Protein 2BZ8 (pdb70)

Radius of gyration: 15.39 Å; Cα contacts (8 Å, |Δi|>4): 294; chains: 3; bounding box: 29×29×47 Å

Solvent-accessible surface area: 7738 Å² total

Nearest PDB structures (foldse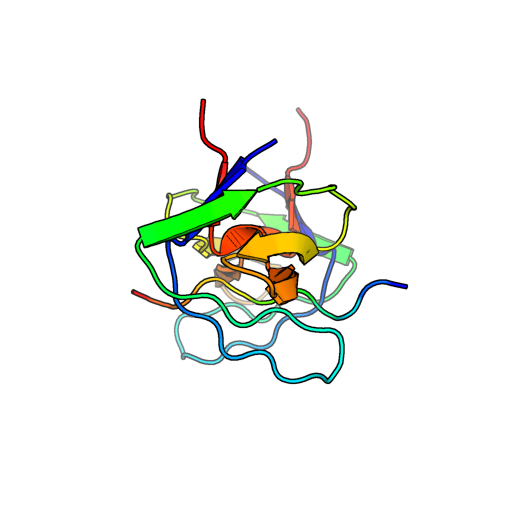ek):
  2bz8-assembly1_A  TM=1.018E+00  e=1.510E-09  Homo sapiens
  2p4r-assembly1_A  TM=9.578E-01  e=1.459E-05  Rattus norvegicus
  2d1x-assembly2_C  TM=9.548E-01  e=1.837E-05  Homo sapiens
  1w6x-assembly2_B  TM=8.947E-01  e=2.613E-04  Homo sapiens
  2vvk-assembly1_A  TM=8.804E-01  e=2.197E-04  Homo sapiens

B-factor: mean 34.57, std 9.65, range [11.56, 68.16]

InterPro domains:
  IPR001452 SH3 domain [PF14604] (8-53)
  IPR001452 SH3 domain [PF14604] (106-153)
  IPR001452 SH3 domain [PF14604] (274-324)
  IPR001452 SH3 domain [PR00452] (2-12)
  IPR001452 SH3 domain [PR00452] (284-299)
  IPR001452 SH3 domain [PR00452] (303-312)
  IPR001452 SH3 domain [PR00452] (314-326)
  IPR001452 SH3 domain [PS50002] (1-58)
  IPR001452 SH3 domain [PS50002] (98-157)
  IPR001452 SH3 domain [PS50002] (267-328)
  IPR001452 SH3 domain [SM00326] (2-57)
  IPR001452 SH3 domain [SM00326] (101-156)
  IPR001452 SH3 domain [SM00326] (270-327)
  IPR035770 SH3 domain-containing kinase-binding protein 1, first SH3 domain [cd12052] (3-55)
  IPR035771 SH3 domain-containing kinase-binding protein 1, second SH3 domain [cd12055] (102-154)
  IPR035772 SH3 domain-containing kinase-binding protein 1, third SH3 domain [cd12057] (271-326)
  IPR036028 SH3-like domain superfamily [SSF50044] (4-62)
  IPR036028 SH3-like domain superfamily [SSF50044] (101-160)
  IPR036028 SH3-like domain superfamily [SSF50044] (269-350)
  IPR050384 Endophilin/SH3RF [PTHR14167] (91-326)

Organism: Homo sapiens (NCBI:txid9606)

Structure (mmCIF, N/CA/C/O backbone):
data_2BZ8
#
_entry.id   2BZ8
#
_cell.length_a   51.158
_cell.length_b   51.158
_cell.length_c   97.472
_cell.angle_alpha   90.00
_cell.angle_beta   90.00
_cell.angle_gamma   120.00
#
_symmetry.space_group_name_H-M   'P 65'
#
loop_
_entity.id
_entity.type
_entity.pdbx_description
1 polymer 'SH3-DOMAIN KINASE BINDING PROTEIN 1'
2 polymer 'SIGNAL TRANSDUCTION PROTEIN CBL-B SH3-BINDING PROTEIN CBL-B, RING FINGER PROTEIN 56, CBL-B'
3 non-polymer 'SODIUM ION'
4 water water
#
loop_
_atom_site.group_PDB
_atom_site.id
_atom_site.type_symbol
_atom_site.label_atom_id
_atom_site.label_alt_id
_atom_site.label_comp_id
_atom_site.label_asym_id
_atom_site.label_entity_id
_atom_site.label_seq_id
_atom_site.pdbx_PDB_ins_code
_atom_site.Cartn_x
_atom_site.Cartn_y
_atom_site.Cartn_z
_atom_site.occupancy
_atom_site.B_iso_or_equiv
_atom_site.auth_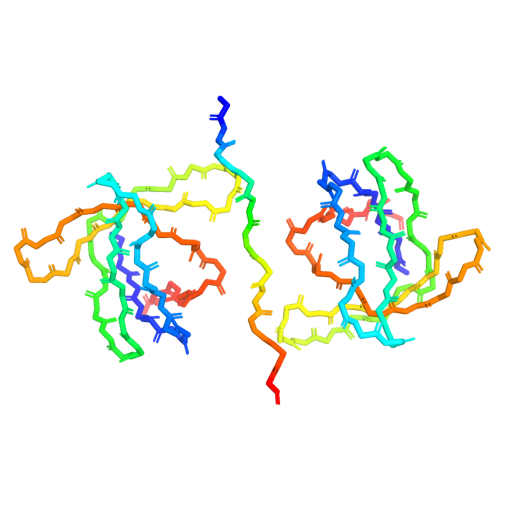seq_id
_atom_site.auth_comp_id
_atom_site.auth_asym_id
_atom_site.auth_atom_id
_atom_site.pdbx_PDB_model_num
ATOM 1 N N . VAL A 1 2 ? 15.011 30.761 54.267 1.00 39.28 2 VAL A N 1
ATOM 2 C CA . VAL A 1 2 ? 14.565 30.444 52.875 1.00 39.07 2 VAL A CA 1
ATOM 3 C C . VAL A 1 2 ? 13.186 29.783 52.831 1.00 39.59 2 VAL A C 1
ATOM 4 O O . VAL A 1 2 ? 13.005 28.653 53.294 1.00 38.26 2 VAL A O 1
ATOM 8 N N . GLU A 1 3 ? 12.216 30.505 52.271 1.00 39.46 3 GLU A N 1
ATOM 9 C CA . GLU A 1 3 ? 10.851 30.006 52.141 1.00 39.26 3 GLU A CA 1
ATOM 10 C C . GLU A 1 3 ? 10.397 30.095 50.696 1.00 37.94 3 GLU A C 1
ATOM 11 O O . GLU A 1 3 ? 11.059 30.710 49.852 1.00 36.02 3 GLU A O 1
ATOM 17 N N . ALA A 1 4 ? 9.244 29.493 50.427 1.00 37.20 4 ALA A N 1
ATOM 18 C CA . ALA A 1 4 ? 8.662 29.490 49.093 1.00 35.94 4 ALA A CA 1
ATOM 19 C C . ALA A 1 4 ? 7.170 29.195 49.196 1.00 35.92 4 ALA A C 1
ATOM 20 O O . ALA A 1 4 ? 6.656 28.874 50.274 1.00 36.73 4 ALA A O 1
ATOM 22 N N . ILE A 1 5 ? 6.470 29.322 48.075 1.00 35.97 5 ILE A N 1
ATOM 23 C CA . ILE A 1 5 ? 5.039 29.030 48.044 1.00 35.36 5 ILE A CA 1
ATOM 24 C C . ILE A 1 5 ? 4.782 28.059 46.890 1.00 33.62 5 ILE A C 1
ATOM 25 O O . ILE A 1 5 ? 5.297 28.230 45.784 1.00 32.99 5 ILE A O 1
ATOM 30 N N . VAL A 1 6 ? 3.994 27.029 47.175 1.00 31.93 6 VAL A N 1
ATOM 31 C CA . VAL A 1 6 ? 3.665 25.996 46.206 1.00 29.90 6 VAL A CA 1
ATOM 32 C C . VAL A 1 6 ? 2.938 26.541 44.976 1.00 30.51 6 VAL A C 1
ATOM 33 O O . VAL A 1 6 ? 1.966 27.286 45.108 1.00 30.70 6 VAL A O 1
ATOM 37 N N . GLU A 1 7 ? 3.419 26.179 43.785 1.00 30.49 7 GLU A N 1
ATOM 38 C CA . GLU A 1 7 ? 2.785 26.602 42.534 1.00 30.06 7 GLU A CA 1
ATOM 39 C C . GLU A 1 7 ? 1.970 25.453 41.917 1.00 29.78 7 GLU A C 1
ATOM 40 O O . GLU A 1 7 ? 0.931 25.671 41.283 1.00 28.60 7 GLU A O 1
ATOM 46 N N . PHE A 1 8 ? 2.470 24.235 42.089 1.00 28.99 8 PHE A N 1
ATOM 47 C CA . PHE A 1 8 ? 1.794 23.050 41.603 1.00 29.73 8 PHE A CA 1
ATOM 48 C C . PHE A 1 8 ? 1.703 22.058 42.739 1.00 32.22 8 PHE A C 1
ATOM 49 O O . PHE A 1 8 ? 2.557 22.044 43.624 1.00 32.73 8 PHE A O 1
ATOM 57 N N . ASP A 1 9 ? 0.661 21.234 42.710 1.00 34.09 9 ASP A N 1
ATOM 58 C CA . ASP A 1 9 ? 0.432 20.236 43.741 1.00 34.79 9 ASP A CA 1
ATOM 59 C C . ASP A 1 9 ? 1.307 19.007 43.573 1.00 34.41 9 ASP A C 1
ATOM 60 O O . ASP A 1 9 ? 1.579 18.568 42.452 1.00 33.92 9 ASP A O 1
ATOM 65 N N . TYR A 1 10 ? 1.753 18.462 44.702 1.00 34.72 10 TYR A N 1
ATOM 66 C CA . TYR A 1 10 ? 2.570 17.264 44.684 1.00 35.02 10 TYR A CA 1
ATOM 67 C C . TYR A 1 10 ? 2.271 16.303 45.825 1.00 35.99 10 TYR A C 1
ATOM 68 O O . TYR A 1 10 ? 2.375 16.649 47.005 1.00 34.57 10 TYR A O 1
ATOM 77 N N . GLN A 1 11 ? 1.904 15.086 45.440 1.00 37.74 11 GLN A N 1
ATOM 78 C CA . GLN A 1 11 ? 1.598 14.011 46.370 1.00 39.51 11 GLN A CA 1
ATOM 79 C C . GLN A 1 11 ? 2.892 13.241 46.613 1.00 40.30 11 GLN A C 1
ATOM 80 O O . GLN A 1 11 ? 3.393 12.566 45.714 1.00 39.09 11 GLN A O 1
ATOM 86 N N . ALA A 1 12 ? 3.438 13.364 47.822 1.00 42.06 12 ALA A N 1
ATOM 87 C CA . ALA A 1 12 ? 4.678 12.681 48.182 1.00 43.44 12 ALA A CA 1
ATOM 88 C C . ALA A 1 12 ? 4.540 11.183 47.929 1.00 44.10 12 ALA A C 1
ATOM 89 O O . ALA A 1 12 ? 3.686 10.526 48.521 1.00 45.25 12 ALA A O 1
ATOM 91 N N . GLN A 1 13 ? 5.377 10.651 47.041 1.00 44.08 13 GLN A N 1
ATOM 92 C CA . GLN A 1 13 ? 5.345 9.231 46.700 1.00 43.82 13 GLN A CA 1
ATOM 93 C C . GLN A 1 13 ? 6.353 8.429 47.517 1.00 43.76 13 GLN A C 1
ATOM 94 O O . GLN A 1 13 ? 6.681 7.303 47.165 1.00 43.79 13 GLN A O 1
ATOM 100 N N . HIS A 1 14 ? 6.843 9.013 48.609 1.00 44.71 14 HIS A N 1
ATOM 101 C CA . HIS A 1 14 ? 7.808 8.341 49.473 1.00 44.39 14 HIS A CA 1
ATOM 102 C C . HIS A 1 14 ? 7.757 8.782 50.922 1.00 43.48 14 HIS A C 1
ATOM 103 O O . HIS A 1 14 ? 7.415 9.921 51.238 1.00 44.75 14 HIS A O 1
ATOM 110 N N . ASP A 1 15 ? 8.109 7.854 51.797 1.00 42.04 15 ASP A N 1
ATOM 111 C CA . ASP A 1 15 ? 8.140 8.089 53.224 1.00 41.34 15 ASP A CA 1
ATOM 112 C C . ASP A 1 15 ? 8.874 9.382 53.563 1.00 40.37 15 ASP A C 1
ATOM 113 O O . ASP A 1 15 ? 8.457 10.114 54.461 1.00 41.92 15 ASP A O 1
ATOM 118 N N . ASP A 1 16 ? 9.964 9.663 52.850 1.00 38.30 16 ASP A N 1
ATOM 119 C CA . ASP A 1 16 ? 10.754 10.866 53.113 1.00 37.03 16 ASP A CA 1
ATOM 120 C C . ASP A 1 16 ? 10.415 12.065 52.237 1.00 36.19 16 ASP A C 1
ATOM 121 O O . ASP A 1 16 ? 11.175 13.035 52.187 1.00 35.47 16 ASP A O 1
ATOM 126 N N . GLU A 1 17 ? 9.282 12.003 51.545 1.00 35.56 17 GLU A N 1
ATOM 127 C CA . GLU A 1 17 ? 8.865 13.112 50.694 1.00 35.20 17 GLU A CA 1
ATOM 128 C C . GLU A 1 17 ? 7.804 13.973 51.367 1.00 34.02 17 GLU A C 1
ATOM 129 O O . GLU A 1 17 ? 7.007 13.480 52.165 1.00 35.56 17 GLU A O 1
ATOM 135 N N . LEU A 1 18 ? 7.811 15.263 51.040 1.00 32.32 18 LEU A N 1
ATOM 136 C CA . LEU A 1 18 ? 6.869 16.220 51.601 1.00 29.59 18 LEU A CA 1
ATOM 137 C C . LEU A 1 18 ? 5.735 16.469 50.619 1.00 29.00 18 LEU A C 1
ATOM 138 O O . LEU A 1 18 ? 5.966 16.839 49.469 1.00 29.31 18 LEU A O 1
ATOM 143 N N . THR A 1 19 ? 4.506 16.256 51.067 1.00 28.91 19 THR A N 1
ATOM 144 C CA . THR A 1 19 ? 3.362 16.503 50.212 1.00 28.06 19 THR A CA 1
ATOM 145 C C . THR A 1 19 ? 3.018 17.987 50.309 1.00 29.05 19 THR A C 1
ATOM 146 O O . THR A 1 19 ? 2.850 18.544 51.394 1.00 28.59 19 THR A O 1
ATOM 150 N N . ILE A 1 20 ? 2.920 18.625 49.154 1.00 30.19 20 ILE A N 1
ATOM 151 C CA . ILE A 1 20 ? 2.632 20.044 49.099 1.00 30.32 20 ILE A CA 1
ATOM 152 C C . ILE A 1 20 ? 1.361 20.370 48.307 1.00 30.54 20 ILE A C 1
ATOM 153 O O . ILE A 1 20 ? 0.923 19.585 47.461 1.00 29.96 20 ILE A O 1
ATOM 158 N N . SER A 1 21 ? 0.769 21.529 48.601 1.00 31.12 21 SER A N 1
ATOM 159 C CA . SER A 1 21 ? -0.442 21.999 47.925 1.00 30.80 21 SER A CA 1
ATOM 160 C C . SER A 1 21 ? -0.308 23.481 47.583 1.00 31.99 21 SER A C 1
ATOM 161 O O . SER A 1 21 ? 0.212 24.266 48.380 1.00 31.61 21 SER A O 1
ATOM 164 N N . VAL A 1 22 ? -0.783 23.852 46.393 1.00 32.95 22 VAL A N 1
ATOM 165 C CA . VAL A 1 22 ? -0.709 25.229 45.906 1.00 32.49 22 VAL A CA 1
ATOM 166 C C . VAL A 1 22 ? -1.006 26.250 46.991 1.00 31.85 22 VAL A C 1
ATOM 167 O O . VAL A 1 22 ? -1.901 26.058 47.806 1.00 32.69 22 VAL A O 1
ATOM 171 N N . GLY A 1 23 ? -0.230 27.327 47.005 1.00 33.19 23 GLY A N 1
ATOM 172 C CA . GLY A 1 23 ? -0.435 28.379 47.989 1.00 33.98 23 GLY A CA 1
ATOM 173 C C . GLY A 1 23 ? 0.289 28.221 49.315 1.00 33.76 23 GLY A C 1
ATOM 174 O O . GLY A 1 23 ? 0.580 29.215 49.988 1.00 34.01 23 GLY A O 1
ATOM 175 N N . GLU A 1 24 ? 0.577 26.978 49.692 1.00 33.03 24 GLU A N 1
ATOM 176 C CA . GLU A 1 24 ? 1.256 26.691 50.950 1.00 31.92 24 GLU A CA 1
ATOM 177 C C . GLU A 1 24 ? 2.611 27.365 51.051 1.00 30.54 24 GLU A C 1
ATOM 178 O O . GLU A 1 24 ? 3.310 27.523 50.055 1.00 29.21 24 GLU A O 1
ATOM 184 N N . ILE A 1 25 ? 2.974 27.778 52.260 1.00 29.88 25 ILE A N 1
ATOM 185 C CA . ILE A 1 25 ? 4.261 28.416 52.475 1.00 29.46 25 ILE A CA 1
ATOM 186 C C . ILE A 1 25 ? 5.237 27.341 52.925 1.00 29.41 25 ILE A C 1
ATOM 187 O O . ILE A 1 25 ? 5.001 26.631 53.903 1.00 28.83 25 ILE A O 1
ATOM 192 N N . ILE A 1 26 ? 6.326 27.206 52.186 1.00 30.45 26 ILE A N 1
ATOM 193 C CA . ILE A 1 26 ? 7.344 26.225 52.511 1.00 30.81 26 ILE A CA 1
ATOM 194 C C . ILE A 1 26 ? 8.477 26.989 53.163 1.00 31.94 26 ILE A C 1
ATOM 195 O O . ILE A 1 26 ? 8.967 27.977 52.617 1.00 31.09 26 ILE A O 1
ATOM 200 N N . THR A 1 27 ? 8.913 26.531 54.323 1.00 33.87 27 THR A N 1
ATOM 201 C CA . THR A 1 27 ? 9.985 27.237 54.988 1.00 35.14 27 THR A CA 1
ATOM 202 C C . THR A 1 27 ? 11.106 26.316 55.450 1.00 34.93 27 THR A C 1
ATOM 203 O O . THR A 1 27 ? 10.987 25.087 55.408 1.00 33.14 27 THR A O 1
ATOM 207 N N . ASN A 1 28 ? 12.199 26.931 55.885 1.00 35.20 28 ASN A N 1
ATOM 208 C CA . ASN A 1 28 ? 13.348 26.184 56.366 1.00 37.30 28 ASN A CA 1
ATOM 209 C C . ASN A 1 28 ? 13.840 25.308 55.244 1.00 36.47 28 ASN A C 1
ATOM 210 O O . ASN A 1 28 ? 14.428 24.256 55.468 1.00 37.25 28 ASN A O 1
ATOM 215 N N . ILE A 1 29 ? 13.586 25.756 54.026 1.00 36.99 29 ILE A N 1
ATOM 216 C CA . ILE A 1 29 ? 13.993 25.016 52.850 1.00 36.31 29 ILE A CA 1
ATOM 217 C C . ILE A 1 29 ? 15.504 25.018 52.710 1.00 36.88 29 ILE A C 1
ATOM 218 O O . ILE A 1 29 ? 16.148 26.067 52.804 1.00 35.42 29 ILE A O 1
ATOM 223 N N . ARG A 1 30 ? 16.070 23.838 52.502 1.00 37.66 30 ARG A N 1
ATOM 224 C CA . ARG A 1 30 ? 17.503 23.742 52.280 1.00 39.90 30 ARG A CA 1
ATOM 225 C C . ARG A 1 30 ? 17.640 23.124 50.892 1.00 39.50 30 ARG A C 1
ATOM 226 O O . ARG A 1 30 ? 17.127 22.037 50.620 1.00 37.78 30 ARG A O 1
ATOM 234 N N . LYS A 1 31 ? 18.305 23.861 50.009 1.00 40.39 31 LYS A N 1
ATOM 235 C CA . LYS A 1 31 ? 18.489 23.458 48.621 1.00 41.66 31 LYS A CA 1
ATOM 236 C C . LYS A 1 31 ? 19.537 22.370 48.379 1.00 42.18 31 LYS A C 1
ATOM 237 O O . LYS A 1 31 ? 20.354 22.078 49.252 1.00 43.28 31 LYS A O 1
ATOM 243 N N . GLU A 1 32 ? 19.497 21.776 47.186 1.00 41.95 32 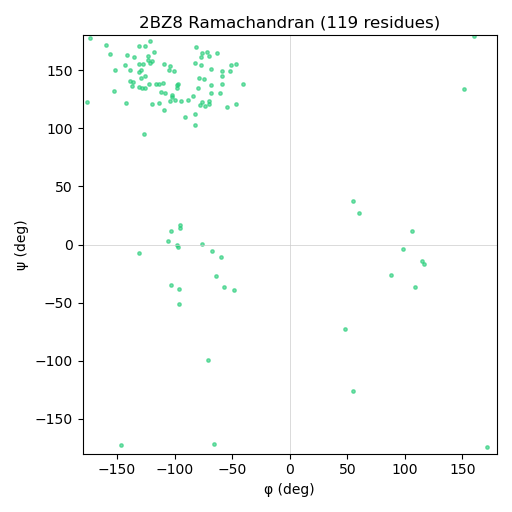GLU A N 1
ATOM 244 C CA . GLU A 1 32 ? 20.417 20.709 46.791 1.00 41.66 32 GLU A CA 1
ATOM 245 C C . GLU A 1 32 ? 20.116 20.369 45.332 1.00 42.58 32 GLU A C 1
ATOM 246 O O . GLU A 1 32 ? 18.981 20.020 45.012 1.00 44.43 32 GLU A O 1
ATOM 252 N N . ASP A 1 33 ? 21.117 20.468 44.452 1.00 42.66 33 ASP A N 1
ATOM 253 C CA . ASP A 1 33 ? 20.941 20.178 43.018 1.00 41.54 33 ASP A CA 1
ATOM 254 C C . ASP A 1 33 ? 20.198 18.878 42.713 1.00 38.73 33 ASP A C 1
ATOM 255 O O . ASP A 1 33 ? 20.198 17.945 43.515 1.00 38.40 33 ASP A O 1
ATOM 260 N N . GLY A 1 34 ? 19.574 18.815 41.542 1.00 35.66 34 GLY A N 1
ATOM 261 C CA . GLY A 1 34 ? 18.875 17.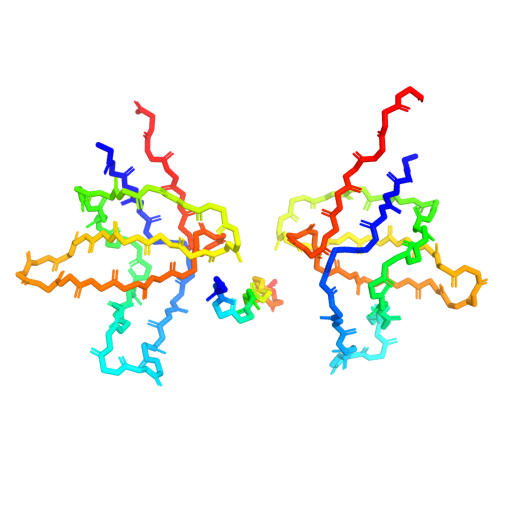601 41.174 1.00 34.25 34 GLY A CA 1
ATOM 262 C C . GLY A 1 34 ? 17.374 17.692 40.995 1.00 32.88 34 GLY A C 1
ATOM 263 O O . GLY A 1 34 ? 16.766 16.796 40.406 1.00 33.54 34 GLY A O 1
ATOM 264 N N . GLY A 1 35 ? 16.764 18.751 41.510 1.00 31.25 35 GLY A N 1
ATOM 265 C CA . GLY A 1 35 ? 15.327 18.899 41.358 1.00 29.64 35 GLY A CA 1
ATOM 266 C C . GLY A 1 35 ? 14.501 18.639 42.601 1.00 26.82 35 GLY A C 1
ATOM 267 O O . GLY A 1 35 ? 13.280 18.529 42.532 1.00 26.39 35 GLY A O 1
ATOM 268 N N . TRP A 1 36 ? 15.156 18.537 43.747 1.00 26.64 36 TRP A N 1
ATOM 269 C CA . TRP A 1 36 ? 14.435 18.289 44.986 1.00 25.46 36 TRP A CA 1
ATOM 270 C C . TRP A 1 36 ? 14.964 19.169 46.119 1.00 24.96 36 TRP A C 1
ATOM 271 O O . TRP A 1 36 ? 16.175 19.355 46.264 1.00 23.65 36 TRP A O 1
ATOM 282 N N . TRP A 1 37 ? 14.045 19.744 46.888 1.00 24.74 37 TRP A N 1
ATOM 283 C CA . TRP A 1 37 ? 14.419 20.567 48.027 1.00 27.43 37 TRP A CA 1
ATOM 284 C C . TRP A 1 37 ? 13.760 19.970 49.267 1.00 27.82 37 TRP A C 1
ATOM 285 O O . TRP A 1 37 ? 12.793 19.211 49.169 1.00 25.95 37 TRP A O 1
ATOM 296 N N . GLU A 1 38 ? 14.314 20.302 50.430 1.00 30.75 38 GLU A N 1
ATOM 297 C CA . GLU A 1 38 ? 13.786 19.857 51.712 1.00 30.99 38 GLU A CA 1
ATOM 298 C C . GLU A 1 38 ? 13.277 21.111 52.413 1.00 32.48 38 GLU A C 1
ATOM 299 O O . GLU A 1 38 ? 14.020 22.080 52.627 1.00 30.74 38 GLU A O 1
ATOM 305 N N . GLY A 1 39 ? 11.995 21.097 52.744 1.00 33.24 39 GLY A N 1
ATOM 306 C CA . GLY A 1 39 ? 11.404 22.246 53.390 1.00 34.58 39 GLY A CA 1
ATOM 307 C C . GLY A 1 39 ? 10.331 21.818 54.351 1.00 35.34 39 GLY A C 1
ATOM 308 O O . GLY A 1 39 ? 10.137 20.625 54.592 1.00 34.06 39 GLY A O 1
ATOM 309 N N . GLN A 1 40 ? 9.610 22.793 54.886 1.00 37.24 40 GLN A N 1
ATOM 310 C CA . GLN A 1 40 ? 8.579 22.481 55.842 1.00 38.76 40 GLN A CA 1
ATOM 311 C C . GLN A 1 40 ? 7.279 23.251 55.707 1.00 39.70 40 GLN A C 1
ATOM 312 O O . GLN A 1 40 ? 7.270 24.448 55.409 1.00 39.22 40 GLN A O 1
ATOM 318 N N . ILE A 1 41 ? 6.186 22.521 55.924 1.00 40.88 41 ILE A N 1
ATOM 319 C CA . ILE A 1 41 ? 4.825 23.053 55.912 1.00 41.69 41 ILE A CA 1
ATOM 320 C C . ILE A 1 41 ? 4.238 22.501 57.202 1.00 43.78 41 ILE A C 1
ATOM 321 O O . ILE A 1 41 ? 4.419 21.318 57.495 1.00 43.53 41 ILE A O 1
ATOM 326 N N . ASN A 1 42 ? 3.530 23.338 57.958 1.00 46.41 42 ASN A N 1
ATOM 327 C CA . ASN A 1 42 ? 2.930 22.912 59.229 1.00 49.51 42 ASN A CA 1
ATOM 328 C C . ASN A 1 42 ? 4.031 22.323 60.110 1.00 49.83 42 ASN A C 1
ATOM 329 O O . ASN A 1 42 ? 5.063 22.955 60.368 1.00 50.12 42 ASN A O 1
ATOM 334 N N . GLY A 1 43 ? 3.792 21.097 60.564 1.00 49.21 43 GLY A N 1
ATOM 335 C CA . GLY A 1 43 ? 4.766 20.406 61.376 1.00 48.65 43 GLY A CA 1
ATOM 336 C C . GLY A 1 43 ? 5.419 19.332 60.530 1.00 48.67 43 GLY A C 1
ATOM 337 O O . GLY A 1 43 ? 6.252 18.568 61.023 1.00 48.65 43 GLY A O 1
ATOM 338 N N . ARG A 1 44 ? 5.047 19.278 59.250 1.00 48.84 44 ARG A N 1
ATOM 339 C CA . ARG A 1 44 ? 5.600 18.281 58.343 1.00 48.08 44 ARG A CA 1
ATOM 340 C C . ARG A 1 44 ? 6.753 18.783 57.492 1.00 46.85 44 ARG A C 1
ATOM 341 O O . ARG A 1 44 ? 6.737 19.910 56.995 1.00 47.26 44 ARG A O 1
ATOM 349 N N . ARG A 1 45 ? 7.764 17.929 57.356 1.00 45.62 45 ARG A N 1
ATOM 350 C CA . ARG A 1 45 ? 8.950 18.230 56.569 1.00 45.20 45 ARG A CA 1
ATOM 351 C C . ARG A 1 45 ? 9.222 17.062 55.631 1.00 43.09 45 ARG A C 1
ATOM 352 O O . ARG A 1 45 ? 8.820 15.928 55.900 1.00 42.46 45 ARG A O 1
ATOM 360 N N . GLY A 1 46 ? 9.908 17.341 54.531 1.00 40.49 46 GLY A N 1
ATOM 361 C CA . GLY A 1 46 ? 10.208 16.291 53.579 1.00 37.13 46 GLY A CA 1
ATOM 362 C C . GLY A 1 46 ? 10.798 16.852 52.308 1.00 34.50 46 GLY A C 1
ATOM 363 O O . GLY A 1 46 ? 11.082 18.044 52.216 1.00 33.39 46 GLY A O 1
ATOM 364 N N . LEU A 1 47 ? 10.990 15.982 51.327 1.00 33.56 47 LEU A N 1
ATOM 365 C CA . LEU A 1 47 ? 11.552 16.391 50.049 1.00 31.58 47 LEU A CA 1
ATOM 366 C C . LEU A 1 47 ? 10.452 16.612 49.028 1.00 30.13 47 LEU A C 1
ATOM 367 O O . LEU A 1 47 ? 9.510 15.823 48.934 1.00 28.69 47 LEU A O 1
ATOM 372 N N . PHE A 1 48 ? 10.583 17.686 48.258 1.00 28.45 48 PHE A N 1
ATOM 373 C CA . PHE A 1 48 ? 9.602 18.013 47.233 1.00 27.55 48 PHE A CA 1
ATOM 374 C C . PHE A 1 48 ? 10.341 18.589 46.022 1.00 26.06 48 PHE A C 1
ATOM 375 O O . PHE A 1 48 ? 11.441 19.127 46.163 1.00 25.48 48 PHE A O 1
ATOM 383 N N . PRO A 1 49 ? 9.756 18.465 44.813 1.00 25.98 49 PRO A N 1
ATOM 384 C CA . PRO A 1 49 ? 10.408 19.005 43.607 1.00 25.37 49 PRO A CA 1
ATOM 385 C C . PRO A 1 49 ? 10.405 20.551 43.609 1.00 25.16 49 PRO A C 1
ATOM 386 O O . PRO A 1 49 ? 9.346 21.178 43.699 1.00 24.90 49 PRO A O 1
ATOM 390 N N . ASP A 1 50 ? 11.590 21.153 43.506 1.00 23.67 50 ASP A N 1
ATOM 391 C CA . ASP A 1 50 ? 11.721 22.611 43.552 1.00 25.39 50 ASP A CA 1
ATOM 392 C C . ASP A 1 50 ? 11.075 23.407 42.428 1.00 25.90 50 ASP A C 1
ATOM 393 O O . ASP A 1 50 ? 10.706 24.563 42.624 1.00 26.26 50 ASP A O 1
ATOM 398 N N . ASN A 1 51 ? 10.933 22.791 41.258 1.00 26.66 51 ASN A N 1
ATOM 399 C CA . ASN A 1 51 ? 10.321 23.449 40.114 1.00 24.81 51 ASN A CA 1
ATOM 400 C C . ASN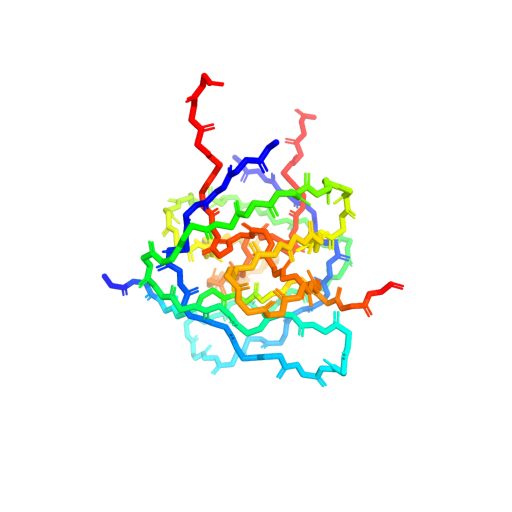 A 1 51 ? 8.805 23.482 40.316 1.00 25.85 51 ASN A C 1
ATOM 401 O O . ASN A 1 51 ? 8.062 23.990 39.471 1.00 23.63 51 ASN A O 1
ATOM 406 N N . PHE A 1 52 ? 8.356 22.938 41.447 1.00 25.61 52 PHE A N 1
ATOM 407 C CA . PHE A 1 52 ? 6.933 22.918 41.784 1.00 25.92 52 PHE A CA 1
ATOM 408 C C . PHE A 1 52 ? 6.558 24.055 42.726 1.00 26.13 52 PHE A C 1
ATOM 409 O O . PHE A 1 52 ? 5.407 24.194 43.121 1.00 26.85 52 PHE A O 1
ATOM 417 N N . VAL A 1 53 ? 7.531 24.867 43.099 1.00 26.58 53 VAL A N 1
ATOM 418 C CA . VAL A 1 53 ? 7.244 25.975 43.988 1.00 27.12 53 VAL A CA 1
ATOM 419 C C . VAL A 1 53 ? 8.051 27.165 43.557 1.00 27.80 53 VAL A C 1
ATOM 420 O O . VAL A 1 53 ? 9.012 27.035 42.799 1.00 29.17 53 VAL A O 1
ATOM 424 N N . ARG A 1 54 ? 7.645 28.331 44.041 1.00 29.14 54 ARG A N 1
ATOM 425 C CA . ARG A 1 54 ? 8.342 29.566 43.734 1.00 29.51 54 ARG A CA 1
ATOM 426 C C . ARG A 1 54 ? 8.987 30.065 45.018 1.00 30.70 54 ARG A C 1
ATOM 427 O O . ARG A 1 54 ? 8.338 30.119 46.078 1.00 29.61 54 ARG A O 1
ATOM 435 N N . GLU A 1 55 ? 10.272 30.404 44.917 1.00 31.05 55 GLU A N 1
ATOM 436 C CA . GLU A 1 55 ? 11.036 30.906 46.051 1.00 31.30 55 GLU A CA 1
ATOM 437 C C . GLU A 1 55 ? 10.692 32.367 46.279 1.00 31.35 55 GLU A C 1
ATOM 438 O O . GLU A 1 55 ? 10.891 33.199 45.396 1.00 30.30 55 GLU A O 1
ATOM 444 N N . ILE A 1 56 ? 10.170 32.664 47.468 1.00 32.86 56 ILE A N 1
ATOM 445 C CA . ILE A 1 56 ? 9.758 34.017 47.834 1.00 35.22 56 ILE A CA 1
ATOM 446 C C . ILE A 1 56 ? 10.921 34.996 47.982 1.00 37.09 56 ILE A C 1
ATOM 447 O O . ILE A 1 56 ? 11.957 34.669 48.572 1.00 36.94 56 ILE A O 1
ATOM 452 N N . LYS A 1 57 ? 10.722 36.202 47.446 1.00 38.79 57 LYS A N 1
ATOM 453 C CA . LYS A 1 57 ? 11.716 37.281 47.486 1.00 40.13 57 LYS A CA 1
ATOM 454 C C . LYS A 1 57 ? 11.455 38.234 48.652 1.00 39.38 57 LYS A C 1
ATOM 455 O O . LYS A 1 57 ? 12.413 38.494 49.412 1.00 39.12 57 LYS A O 1
ATOM 461 N N . LYS A 1 58 ? 10.303 38.706 48.787 1.00 39.67 58 LYS A N 1
ATOM 462 N N . VAL B 1 2 ? 19.674 29.323 20.655 1.00 38.57 2 VAL B N 1
ATOM 463 C CA . VAL B 1 2 ? 19.736 28.706 22.012 1.00 35.98 2 VAL B CA 1
ATOM 464 C C . VAL B 1 2 ? 19.889 27.197 21.910 1.00 34.97 2 VAL B C 1
ATOM 465 O O . VAL B 1 2 ? 19.079 26.515 21.278 1.00 33.68 2 VAL B O 1
ATOM 469 N N . GLU B 1 3 ? 20.951 26.688 22.529 1.00 34.96 3 GLU B N 1
ATOM 470 C CA . GLU B 1 3 ? 21.238 25.262 22.538 1.00 32.91 3 GLU B CA 1
ATOM 471 C C . GLU B 1 3 ? 21.329 24.804 23.978 1.00 30.45 3 GLU B C 1
ATOM 472 O O . GLU B 1 3 ? 21.496 25.610 24.891 1.00 28.96 3 GLU B O 1
ATOM 478 N N . ALA B 1 4 ? 21.225 23.500 24.177 1.00 27.75 4 ALA B N 1
ATOM 479 C CA . ALA B 1 4 ? 21.321 22.940 25.510 1.00 27.50 4 ALA B CA 1
ATOM 480 C C . ALA B 1 4 ? 21.758 21.495 25.413 1.00 26.98 4 ALA B C 1
ATOM 481 O O . ALA B 1 4 ? 21.695 20.878 24.349 1.00 27.95 4 ALA B O 1
ATOM 483 N N . ILE B 1 5 ? 22.208 20.954 26.533 1.00 28.23 5 ILE B N 1
ATOM 484 C CA . ILE B 1 5 ? 22.642 19.568 26.570 1.00 27.52 5 ILE B CA 1
ATOM 485 C C . ILE B 1 5 ? 21.817 18.845 27.632 1.00 26.11 5 ILE B C 1
ATOM 486 O O . ILE B 1 5 ? 21.565 19.383 28.717 1.00 24.39 5 ILE B O 1
ATOM 491 N N . VAL B 1 6 ? 21.394 17.629 27.287 1.00 25.32 6 VAL B N 1
ATOM 492 C CA . VAL B 1 6 ? 20.556 16.793 28.141 1.00 24.91 6 VAL B CA 1
ATOM 493 C C . VAL B 1 6 ? 21.260 16.252 29.376 1.00 26.18 6 VAL B C 1
ATOM 494 O O . VAL B 1 6 ? 22.259 15.542 29.265 1.00 26.18 6 VAL B O 1
ATOM 498 N N . GLU B 1 7 ? 20.722 16.581 30.552 1.00 27.22 7 GLU B N 1
ATOM 499 C CA . GLU B 1 7 ? 21.280 16.112 31.818 1.00 27.04 7 GLU B CA 1
ATOM 500 C C . GLU B 1 7 ? 20.552 14.861 32.320 1.00 28.18 7 GLU B C 1
ATOM 501 O O . GLU B 1 7 ? 21.178 13.950 32.871 1.00 26.92 7 GLU B O 1
ATOM 507 N N . PHE B 1 8 ? 19.230 14.823 32.132 1.00 28.47 8 PHE B N 1
ATOM 508 C CA . PHE B 1 8 ? 18.421 13.676 32.558 1.00 28.50 8 PHE B CA 1
ATOM 509 C C . PHE B 1 8 ? 17.539 13.184 31.415 1.00 29.75 8 PHE B C 1
ATOM 510 O O . PHE B 1 8 ? 17.036 13.988 30.624 1.00 29.78 8 PHE B O 1
ATOM 518 N N . ASP B 1 9 ? 17.355 11.866 31.328 1.00 31.61 9 ASP B N 1
ATOM 519 C CA . ASP B 1 9 ? 16.504 11.281 30.287 1.00 32.46 9 ASP B CA 1
ATOM 520 C C . ASP B 1 9 ? 15.050 11.653 30.539 1.00 31.48 9 ASP B C 1
ATOM 521 O O . ASP B 1 9 ? 14.637 11.860 31.679 1.00 30.13 9 ASP B O 1
ATOM 526 N N . TYR B 1 10 ? 14.276 11.740 29.467 1.00 32.22 10 TYR B N 1
ATOM 527 C CA . TYR B 1 10 ? 12.856 12.028 29.591 1.00 32.20 10 TYR B CA 1
ATOM 528 C C . TYR B 1 10 ? 12.121 11.430 28.411 1.00 32.81 10 TYR B C 1
ATOM 529 O O . TYR B 1 10 ? 12.540 11.602 27.262 1.00 30.64 10 TYR B O 1
ATOM 538 N N . GLN B 1 11 ? 11.035 10.716 28.702 1.00 33.02 11 GLN B N 1
ATOM 539 C CA . GLN B 1 11 ? 10.238 10.103 27.653 1.00 34.06 11 GLN B CA 1
ATOM 540 C C . GLN B 1 11 ? 8.980 10.916 27.401 1.00 34.13 11 GLN B C 1
ATOM 541 O O . GLN B 1 11 ? 8.236 11.227 28.329 1.00 34.96 11 GLN B O 1
ATOM 547 N N . ALA B 1 12 ? 8.759 11.271 26.139 1.00 33.85 12 ALA B N 1
ATOM 548 C CA . ALA B 1 12 ? 7.588 12.040 25.763 1.00 33.88 12 ALA B CA 1
ATOM 549 C C . ALA B 1 12 ? 6.366 11.345 26.342 1.00 34.91 12 ALA B C 1
ATOM 550 O O . ALA B 1 12 ? 6.378 10.141 26.600 1.00 35.14 12 ALA B O 1
ATOM 552 N N . GLN B 1 13 ? 5.312 12.112 26.559 1.00 35.76 13 GLN B N 1
ATOM 553 C CA . GLN B 1 13 ? 4.083 11.571 27.100 1.00 37.54 13 GLN B CA 1
ATOM 554 C C . GLN B 1 13 ? 2.946 12.062 26.208 1.00 37.59 13 GLN B C 1
ATOM 555 O O . GLN B 1 13 ? 1.807 11.634 26.345 1.00 37.44 13 GLN B O 1
ATOM 561 N N . HIS B 1 14 ? 3.286 12.953 25.276 1.00 38.36 14 HIS B N 1
ATOM 562 C CA . HIS B 1 14 ? 2.335 13.510 24.317 1.00 39.50 14 HIS B CA 1
ATOM 563 C C . HIS B 1 14 ? 3.039 13.570 22.965 1.00 40.38 14 HIS B C 1
ATOM 564 O O . HIS B 1 14 ? 4.260 13.718 22.894 1.00 40.60 14 HIS B O 1
ATOM 571 N N . ASP B 1 15 ? 2.268 13.451 21.892 1.00 41.39 15 ASP B N 1
ATOM 572 C CA . ASP B 1 15 ? 2.824 13.482 20.547 1.00 42.02 15 ASP B CA 1
ATOM 573 C C . ASP B 1 15 ? 3.569 14.769 20.217 1.00 40.41 15 ASP B C 1
ATOM 574 O O . ASP B 1 15 ? 4.248 14.851 19.186 1.00 40.31 15 ASP B O 1
ATOM 579 N N . ASP B 1 16 ? 3.440 15.777 21.076 1.00 37.56 16 ASP B N 1
ATOM 580 C CA . ASP B 1 16 ? 4.121 17.041 20.829 1.00 35.53 16 ASP B CA 1
ATOM 581 C C . ASP B 1 16 ? 5.363 17.211 21.698 1.00 34.34 16 ASP B C 1
ATOM 582 O O . ASP B 1 16 ? 5.945 18.296 21.762 1.00 34.04 16 ASP B O 1
ATOM 587 N N . GLU B 1 17 ? 5.774 16.135 22.357 1.00 33.11 17 GLU B N 1
ATOM 588 C CA . GLU B 1 17 ? 6.943 16.190 23.220 1.00 33.78 17 GLU B CA 1
ATOM 589 C C . GLU B 1 17 ? 8.155 15.542 22.576 1.00 32.09 17 GLU B C 1
ATOM 590 O O . GLU B 1 17 ? 8.031 14.651 21.745 1.00 33.29 17 GLU B O 1
ATOM 596 N N . LEU B 1 18 ? 9.327 15.991 22.994 1.00 30.79 18 LEU B N 1
ATOM 597 C CA . LEU B 1 18 ? 10.586 15.498 22.466 1.00 30.16 18 LEU B CA 1
ATOM 598 C C . LEU B 1 18 ? 11.247 14.544 23.462 1.00 29.17 18 LEU B C 1
ATOM 599 O O . LEU B 1 18 ? 11.471 14.903 24.610 1.00 30.29 18 LEU B O 1
ATOM 604 N N . THR B 1 19 ? 11.535 13.321 23.030 1.00 28.64 19 THR B N 1
ATOM 605 C CA . THR B 1 19 ? 12.209 12.354 23.889 1.00 26.68 19 THR B CA 1
ATOM 606 C C . THR B 1 19 ? 13.713 12.626 23.848 1.00 27.94 19 THR B C 1
ATOM 607 O O . THR B 1 19 ? 14.367 12.422 22.826 1.00 28.25 19 THR B O 1
ATOM 611 N N . ILE B 1 20 ? 14.262 13.079 24.966 1.00 29.17 20 ILE B N 1
ATOM 612 C CA . ILE B 1 20 ? 15.688 13.383 25.047 1.00 28.69 20 ILE B CA 1
ATOM 613 C C . ILE B 1 20 ? 16.418 12.365 25.920 1.00 28.52 20 ILE B C 1
ATOM 614 O O . ILE B 1 20 ? 15.808 11.743 26.795 1.00 28.49 20 ILE B O 1
ATOM 619 N N . SER B 1 21 ? 17.719 12.207 25.670 1.00 27.74 21 SER B N 1
ATOM 620 C CA . SER B 1 21 ? 18.569 11.279 26.421 1.00 28.05 21 SER B CA 1
ATOM 621 C C . SER B 1 21 ? 19.850 11.984 26.879 1.00 28.33 21 SER B C 1
ATOM 622 O O . SER B 1 21 ? 20.346 12.883 26.206 1.00 28.01 21 SER B O 1
ATOM 625 N N . VAL B 1 22 ? 20.381 11.566 28.025 1.00 29.79 22 VAL B N 1
ATOM 626 C CA . VAL B 1 22 ? 21.585 12.168 28.596 1.00 30.15 22 VAL B CA 1
ATOM 627 C C . VAL B 1 22 ? 22.730 12.373 27.604 1.00 31.24 22 VAL B C 1
ATOM 628 O O . VAL B 1 22 ? 23.218 11.414 26.995 1.00 31.18 22 VAL B O 1
ATOM 632 N N . GLY B 1 23 ? 23.153 13.627 27.452 1.00 31.06 23 GLY B N 1
ATOM 633 C CA . GLY B 1 23 ? 24.260 13.934 26.561 1.00 30.74 23 GLY B CA 1
ATOM 634 C C . GLY B 1 23 ? 23.951 14.668 25.272 1.00 30.24 23 GLY B C 1
ATOM 635 O O . GLY B 1 23 ? 24.739 15.506 24.833 1.00 31.95 23 GLY B O 1
ATOM 636 N N . GLU B 1 24 ? 22.810 14.365 24.664 1.00 28.97 24 GLU B N 1
ATOM 637 C CA . GLU B 1 24 ? 22.437 14.986 23.407 1.00 26.69 24 GLU B CA 1
ATOM 638 C C . GLU B 1 24 ? 22.344 16.494 23.508 1.00 26.32 24 GLU B C 1
ATOM 639 O O . GLU B 1 24 ? 22.040 17.040 24.568 1.00 25.53 24 GLU B O 1
ATOM 645 N N . ILE B 1 25 ? 22.637 17.159 22.394 1.00 24.13 25 ILE B N 1
ATOM 646 C CA . ILE B 1 25 ? 22.573 18.603 22.329 1.00 22.97 25 ILE B CA 1
ATOM 647 C C . ILE B 1 25 ? 21.235 18.941 21.697 1.00 24.77 25 ILE B C 1
ATOM 648 O O . ILE B 1 25 ? 20.823 18.319 20.717 1.00 25.43 25 ILE B O 1
ATOM 653 N N . ILE B 1 26 ? 20.547 19.909 22.282 1.00 26.63 26 ILE B N 1
ATOM 654 C CA . ILE B 1 26 ? 19.254 20.341 21.775 1.00 28.42 26 ILE B CA 1
ATOM 655 C C . ILE B 1 26 ? 19.448 21.717 21.148 1.00 29.99 26 ILE B C 1
ATOM 656 O O . ILE B 1 26 ? 20.025 22.623 21.764 1.00 30.37 26 ILE B O 1
ATOM 661 N N . THR B 1 27 ? 18.957 21.859 19.921 1.00 31.31 27 THR B N 1
ATOM 662 C CA . THR B 1 27 ? 19.081 23.098 19.170 1.00 32.97 27 THR B CA 1
ATOM 663 C C . THR B 1 27 ? 17.740 23.688 18.755 1.00 33.51 27 THR B C 1
ATOM 664 O O . THR B 1 27 ? 16.688 23.079 18.973 1.00 33.31 27 THR B O 1
ATOM 668 N N . ASN B 1 28 ? 17.795 24.876 18.151 1.00 34.19 28 ASN B N 1
ATOM 669 C CA . ASN B 1 28 ? 16.601 25.572 17.680 1.00 34.90 28 ASN B CA 1
ATOM 670 C C . ASN B 1 28 ? 15.653 25.695 18.859 1.00 34.50 28 ASN B C 1
ATOM 671 O O . ASN B 1 28 ? 14.439 25.588 18.715 1.00 35.02 28 ASN B O 1
ATOM 676 N N . ILE B 1 29 ? 16.227 25.924 20.029 1.00 34.99 29 ILE B N 1
ATOM 677 C CA . ILE B 1 29 ? 15.457 26.022 21.256 1.00 35.89 29 ILE B CA 1
ATOM 678 C C . ILE B 1 29 ? 14.703 27.327 21.459 1.00 38.69 29 ILE B C 1
ATOM 679 O O . ILE B 1 29 ? 15.295 28.412 21.472 1.00 36.76 29 ILE B O 1
ATOM 684 N N . ARG B 1 30 ? 13.388 27.209 21.621 1.00 41.69 30 ARG B N 1
ATOM 685 C CA . ARG B 1 30 ? 12.565 28.378 21.882 1.00 43.83 30 ARG B CA 1
ATOM 686 C C . ARG B 1 30 ? 12.104 28.277 23.324 1.00 45.20 30 ARG B C 1
ATOM 687 O O . ARG B 1 30 ? 11.383 27.352 23.706 1.00 43.20 30 ARG B O 1
ATOM 695 N N . LYS B 1 31 ? 12.547 29.234 24.124 1.00 47.67 31 LYS B N 1
ATOM 696 C CA . LYS B 1 31 ? 12.195 29.283 25.528 1.00 50.93 31 LYS B CA 1
ATOM 697 C C . LYS B 1 31 ? 10.696 29.532 25.687 1.00 53.01 31 LYS B C 1
ATOM 698 O O . LYS B 1 31 ? 9.933 29.511 24.713 1.00 54.39 31 LY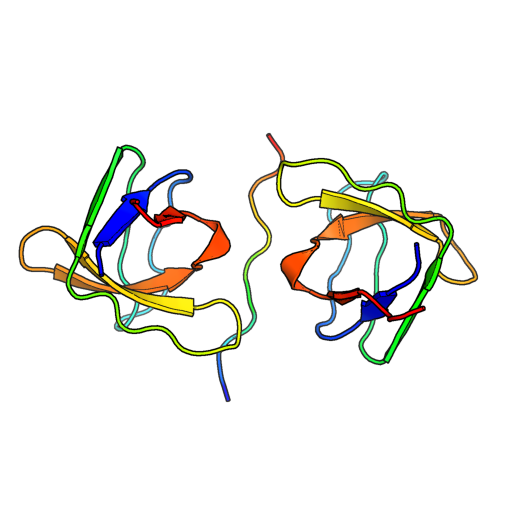S B O 1
ATOM 704 N N . GLU B 1 32 ? 10.299 29.766 26.934 1.00 54.52 32 GLU B N 1
ATOM 705 C CA . GLU B 1 32 ? 8.921 30.054 27.334 1.00 55.78 32 GLU B CA 1
ATOM 706 C C . GLU B 1 32 ? 8.741 29.553 28.766 1.00 54.50 32 GLU B C 1
ATOM 707 O O . GLU B 1 32 ? 9.172 28.449 29.099 1.00 53.83 32 GLU B O 1
ATOM 713 N N . ASP B 1 33 ? 8.132 30.379 29.612 1.00 53.61 33 ASP B N 1
ATOM 714 C CA . ASP B 1 33 ? 7.882 30.020 31.010 1.00 52.42 33 ASP B CA 1
ATOM 715 C C . ASP B 1 33 ? 6.939 28.807 31.048 1.00 49.11 33 ASP B C 1
ATOM 716 O O . ASP B 1 33 ? 6.311 28.478 30.040 1.00 49.06 33 ASP B O 1
ATOM 721 N N . GLY B 1 34 ? 6.845 28.139 32.196 1.00 45.26 34 GLY B N 1
ATOM 722 C CA . GLY B 1 34 ? 5.952 26.995 32.299 1.00 40.96 34 GLY B CA 1
ATOM 723 C C . GLY B 1 34 ? 6.609 25.650 32.522 1.00 37.41 34 GLY B C 1
ATOM 724 O O . GLY B 1 34 ? 5.937 24.679 32.875 1.00 36.59 34 GLY B O 1
ATOM 725 N N . GLY B 1 35 ? 7.921 25.589 32.305 1.00 36.74 35 GLY B N 1
ATOM 726 C CA . GLY B 1 35 ? 8.659 24.352 32.502 1.00 33.97 35 GLY B CA 1
ATOM 727 C C . GLY B 1 35 ? 8.931 23.555 31.239 1.00 32.44 35 GLY B C 1
ATOM 728 O O . GLY B 1 35 ? 9.614 22.530 31.285 1.00 32.48 35 GLY B O 1
ATOM 729 N N . TRP B 1 36 ? 8.409 24.019 30.108 1.00 31.55 36 TRP B N 1
ATOM 730 C CA . TRP B 1 36 ? 8.601 23.314 28.847 1.00 31.38 36 TRP B CA 1
ATOM 731 C C . TRP B 1 36 ? 9.181 24.168 27.723 1.00 32.28 36 TRP B C 1
ATOM 732 O O . TRP B 1 36 ? 8.756 25.302 27.493 1.00 32.47 36 TRP B O 1
ATOM 743 N N . TRP B 1 37 ? 10.167 23.608 27.028 1.00 33.79 37 TRP B N 1
ATOM 744 C CA . TRP B 1 37 ? 10.815 24.289 25.914 1.00 33.51 37 TRP B CA 1
ATOM 745 C C . TRP B 1 37 ? 10.621 23.470 24.647 1.00 33.19 37 TRP B C 1
ATOM 746 O O . TRP B 1 37 ? 10.365 22.262 24.705 1.00 30.82 37 TRP B O 1
ATOM 757 N N . GLU B 1 38 ? 10.732 24.140 23.505 1.00 34.44 38 GLU B N 1
ATOM 758 C CA . GLU B 1 38 ? 10.616 23.470 22.218 1.00 36.47 38 GLU B CA 1
ATOM 759 C C . GLU B 1 38 ? 11.992 23.560 21.572 1.00 35.53 38 GLU B C 1
ATOM 760 O O . GLU B 1 38 ? 12.669 24.591 21.643 1.00 33.78 38 GLU B O 1
ATOM 766 N N . GLY B 1 39 ? 12.409 22.462 20.964 1.00 35.69 39 GLY B N 1
ATOM 767 C CA . GLY B 1 39 ? 13.706 22.429 20.329 1.00 35.22 39 GLY B CA 1
ATOM 768 C C . GLY B 1 39 ? 13.863 21.131 19.580 1.00 35.49 39 GLY B C 1
ATOM 769 O O . GLY B 1 39 ? 12.984 20.266 19.619 1.00 32.29 39 GLY B O 1
ATOM 770 N N . GLN B 1 40 ? 14.997 20.982 18.910 1.00 37.05 40 GLN B N 1
ATOM 771 C CA . GLN B 1 40 ? 15.234 19.785 18.137 1.00 39.51 40 GLN B CA 1
ATOM 772 C C . GLN B 1 40 ? 16.527 19.073 18.482 1.00 39.61 40 GLN B C 1
ATOM 773 O O . GLN B 1 40 ? 17.529 19.709 18.802 1.00 39.31 40 GLN B O 1
ATOM 779 N N . ILE B 1 41 ? 16.489 17.746 18.421 1.00 41.49 41 ILE B N 1
ATOM 780 C CA . ILE B 1 41 ? 17.668 16.924 18.685 1.00 44.99 41 ILE B CA 1
ATOM 781 C C . ILE B 1 41 ? 17.852 16.010 17.493 1.00 46.93 41 ILE B C 1
ATOM 782 O O . ILE B 1 41 ? 17.242 14.944 17.432 1.00 48.19 41 ILE B O 1
ATOM 787 N N . ASN B 1 42 ? 18.700 16.432 16.559 1.00 49.25 42 ASN B N 1
ATOM 788 C CA . ASN B 1 42 ? 18.973 15.678 15.337 1.00 51.07 42 ASN B CA 1
ATOM 789 C C . ASN B 1 42 ? 17.672 15.227 14.671 1.00 52.11 42 ASN B C 1
ATOM 790 O O . ASN B 1 42 ? 17.273 15.764 13.635 1.00 51.88 42 ASN B O 1
ATOM 795 N N . GLY B 1 43 ? 17.008 14.247 15.273 1.00 52.87 43 GLY B N 1
ATOM 796 C CA . GLY B 1 43 ? 15.763 13.749 14.715 1.00 53.16 43 GLY B CA 1
ATOM 797 C C . GLY B 1 43 ? 14.562 14.683 14.816 1.00 52.23 43 GLY B C 1
ATOM 798 O O . GLY B 1 43 ? 14.404 15.624 14.020 1.00 52.75 43 GLY B O 1
ATOM 799 N N . ARG B 1 44 ? 13.716 14.427 15.809 1.00 48.62 44 ARG B N 1
ATOM 800 C CA . ARG B 1 44 ? 12.507 15.207 15.993 1.00 45.10 44 ARG B CA 1
ATOM 801 C C . ARG B 1 44 ? 12.697 16.534 16.712 1.00 41.54 44 ARG B C 1
ATOM 802 O O . ARG B 1 44 ? 13.771 16.846 17.226 1.00 39.02 44 ARG B O 1
ATOM 810 N N . ARG B 1 45 ? 11.631 17.324 16.697 1.00 39.40 45 ARG B N 1
ATOM 811 C CA . ARG B 1 45 ? 11.579 18.593 17.393 1.00 38.59 45 ARG B CA 1
ATOM 812 C C . ARG B 1 45 ? 10.452 18.357 18.389 1.00 37.53 45 ARG B C 1
ATOM 813 O O . ARG B 1 45 ? 9.699 17.392 18.255 1.00 37.44 45 ARG B O 1
ATOM 821 N N . GLY B 1 46 ? 10.324 19.217 19.390 1.00 35.47 46 GLY B N 1
ATOM 822 C CA . GLY B 1 46 ? 9.252 19.010 20.338 1.00 31.88 46 GLY B CA 1
ATOM 823 C C . GLY B 1 46 ? 9.436 19.702 21.661 1.00 28.98 46 GLY B C 1
ATOM 824 O O . GLY B 1 46 ? 10.434 20.395 21.892 1.00 28.60 46 GLY B O 1
ATOM 825 N N . LEU B 1 47 ? 8.447 19.516 22.528 1.00 25.47 47 LEU B N 1
ATOM 826 C CA . LEU B 1 47 ? 8.473 20.108 23.847 1.00 23.45 47 LEU B CA 1
ATOM 827 C C . LEU B 1 47 ? 9.180 19.168 24.802 1.00 21.08 47 LEU B C 1
ATOM 828 O O . LEU B 1 47 ? 8.817 18.003 24.914 1.00 18.19 47 LEU B O 1
ATOM 833 N N . PHE B 1 48 ? 10.213 19.672 25.468 1.00 21.30 48 PHE B N 1
ATOM 834 C CA . PHE B 1 48 ? 10.935 18.873 26.458 1.00 20.82 48 PHE B CA 1
ATOM 835 C C . PHE B 1 48 ? 10.969 19.713 27.743 1.00 19.33 48 PHE B C 1
ATOM 836 O O . PHE B 1 48 ? 10.811 20.945 27.692 1.00 16.34 48 PHE B O 1
ATOM 844 N N . PRO B 1 49 ? 11.112 19.054 28.913 1.00 19.50 49 PRO B N 1
ATOM 845 C CA . PRO B 1 49 ? 11.166 19.700 30.238 1.00 18.94 49 PRO B CA 1
ATOM 846 C C . PRO B 1 49 ? 12.506 20.414 30.469 1.00 20.46 49 PRO B C 1
ATOM 847 O O . PRO B 1 49 ? 13.549 19.775 30.465 1.00 19.78 49 PRO B O 1
ATOM 851 N N . ASP B 1 50 ? 12.469 21.733 30.677 1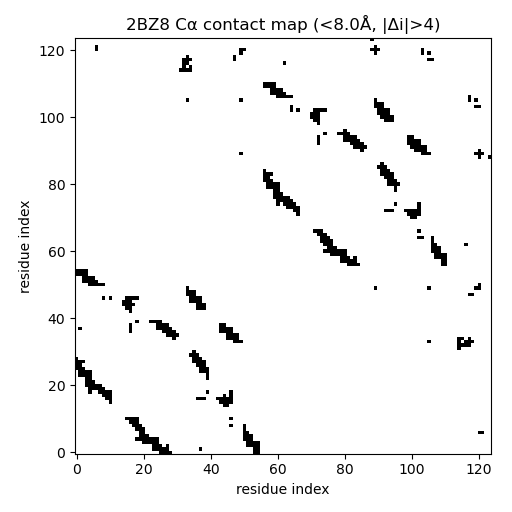.00 22.27 50 ASP B N 1
ATOM 852 C CA . ASP B 1 50 ? 13.688 22.530 30.856 1.00 25.22 50 ASP B CA 1
ATOM 853 C C . ASP B 1 50 ? 14.632 22.123 32.002 1.00 25.23 50 ASP B C 1
ATOM 854 O O . ASP B 1 50 ? 15.854 22.187 31.851 1.00 24.85 50 ASP B O 1
ATOM 859 N N . ASN B 1 51 ? 14.076 21.688 33.130 1.00 27.45 51 ASN B N 1
ATOM 860 C CA . ASN B 1 51 ? 14.894 21.283 34.278 1.00 26.93 51 ASN B CA 1
ATOM 861 C C . ASN B 1 51 ? 15.717 20.021 34.025 1.00 24.88 51 ASN B C 1
ATOM 862 O O . ASN B 1 51 ? 16.532 19.643 34.854 1.00 26.39 51 ASN B O 1
ATOM 867 N N . PHE B 1 52 ? 15.515 19.381 32.878 1.00 23.78 52 PHE B N 1
ATOM 868 C CA . PHE B 1 52 ? 16.259 18.163 32.540 1.00 23.61 52 PHE B CA 1
ATOM 869 C C . PHE B 1 52 ? 17.468 18.435 31.650 1.00 24.34 52 PHE B C 1
ATOM 870 O O . PHE B 1 52 ? 18.214 17.523 31.302 1.00 24.02 52 PHE B O 1
ATOM 878 N N . VAL B 1 53 ? 17.652 19.690 31.270 1.00 27.15 53 VAL B N 1
ATOM 879 C CA . VAL B 1 53 ? 18.763 20.056 30.404 1.00 28.19 53 VAL B CA 1
ATOM 880 C C . VAL B 1 53 ? 19.443 21.312 30.918 1.00 29.00 53 VAL B C 1
ATOM 881 O O . VAL B 1 53 ? 18.878 22.057 31.727 1.00 28.06 53 VAL B O 1
ATOM 885 N N . ARG B 1 54 ? 20.668 21.528 30.456 1.00 29.44 54 ARG B N 1
ATOM 886 C CA . ARG B 1 54 ? 21.422 22.713 30.845 1.00 31.64 54 ARG B CA 1
ATOM 887 C C . ARG B 1 54 ? 21.647 23.545 29.585 1.00 31.18 54 ARG B C 1
ATOM 888 O O . ARG B 1 54 ? 21.933 23.004 28.512 1.00 30.54 54 ARG B O 1
ATOM 896 N N . GLU B 1 55 ? 21.493 24.859 29.716 1.00 33.12 55 GLU B N 1
ATOM 897 C CA . GLU B 1 55 ? 21.676 25.769 28.590 1.00 34.80 55 GLU B CA 1
ATOM 898 C C . GLU B 1 55 ? 23.173 26.010 28.373 1.00 36.57 55 GLU B C 1
ATOM 899 O O . GLU B 1 55 ? 23.913 26.219 29.334 1.00 35.60 55 GLU B O 1
ATOM 905 N N . ILE B 1 56 ? 23.607 25.950 27.113 1.00 39.50 56 ILE B N 1
ATOM 906 C CA . ILE B 1 56 ? 25.015 26.139 26.736 1.00 42.67 56 ILE B CA 1
ATOM 907 C C . ILE B 1 56 ? 25.393 27.625 26.756 1.00 45.61 56 ILE B C 1
ATOM 908 O O . ILE B 1 56 ? 24.513 28.480 26.708 1.00 46.92 56 ILE B O 1
ATOM 913 N N . LYS B 1 57 ? 26.692 27.928 26.820 1.00 48.85 57 LYS B N 1
ATOM 914 C CA . LYS B 1 57 ? 27.159 29.320 26.838 1.00 52.33 57 LYS B CA 1
ATOM 915 C C . LYS B 1 57 ? 27.764 29.824 25.522 1.00 54.96 57 LYS B C 1
ATOM 916 O O . LYS B 1 57 ? 28.351 29.057 24.754 1.00 55.13 57 LYS B O 1
ATOM 922 N N . LYS B 1 58 ? 27.620 31.129 25.288 1.00 57.60 58 LYS B N 1
ATOM 923 C CA . LYS B 1 58 ? 28.158 31.800 24.103 1.00 59.75 58 LYS B CA 1
ATOM 924 C C . LYS B 1 58 ? 27.637 31.270 22.770 1.00 60.67 58 LYS B C 1
ATOM 925 O O . LYS B 1 58 ? 26.545 31.711 22.347 1.00 60.56 58 LYS B O 1
ATOM 932 N N . PRO C 2 1 ? 23.387 10.916 44.975 1.00 36.71 902 PRO C N 1
ATOM 933 C CA . PRO C 2 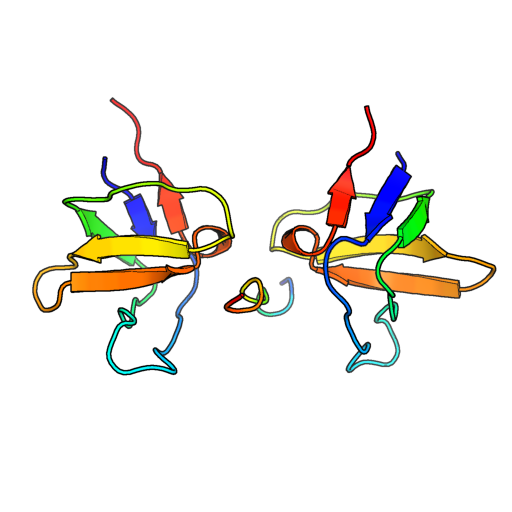1 ? 22.425 10.362 43.990 1.00 33.88 902 PRO C CA 1
ATOM 934 C C . PRO C 2 1 ? 21.022 10.833 44.333 1.00 32.58 902 PRO C C 1
ATOM 935 O O . PRO C 2 1 ? 20.360 10.249 45.193 1.00 33.82 902 PRO C O 1
ATOM 939 N N . ALA C 2 2 ? 20.579 11.901 43.677 1.00 30.27 903 ALA C N 1
ATOM 940 C CA . ALA C 2 2 ? 19.247 12.436 43.921 1.00 26.97 903 ALA C CA 1
ATOM 941 C C . ALA C 2 2 ? 18.273 11.606 43.101 1.00 24.80 903 ALA C C 1
ATOM 942 O O . ALA C 2 2 ? 18.675 10.995 42.116 1.00 24.79 903 ALA C O 1
ATOM 944 N N . ARG C 2 3 ? 17.006 11.561 43.500 1.00 23.22 904 ARG C N 1
ATOM 945 C CA . ARG C 2 3 ? 16.038 10.788 42.732 1.00 22.74 904 ARG C CA 1
ATOM 946 C C . ARG C 2 3 ? 15.754 11.516 41.421 1.00 22.39 904 ARG C C 1
ATOM 947 O O . ARG C 2 3 ? 16.113 12.681 41.263 1.00 24.30 904 ARG C O 1
ATOM 955 N N . PRO C 2 4 ? 15.121 10.838 40.456 1.00 22.17 905 PRO C N 1
ATOM 956 C CA . PRO C 2 4 ? 14.838 11.510 39.186 1.00 21.30 905 PRO C CA 1
ATOM 957 C C . PRO C 2 4 ? 13.982 12.755 39.391 1.00 22.47 905 PRO C C 1
ATOM 958 O O . PRO C 2 4 ? 13.044 12.747 40.193 1.00 21.49 905 PRO C O 1
ATOM 962 N N . PRO C 2 5 ? 14.304 13.848 38.676 1.00 22.84 906 PRO C N 1
ATOM 963 C CA . PRO C 2 5 ? 13.530 15.084 38.804 1.00 21.89 906 PRO C CA 1
ATOM 964 C C . PRO C 2 5 ? 12.150 14.898 38.181 1.00 21.21 906 PRO C C 1
ATOM 965 O O . PRO C 2 5 ? 11.925 13.970 37.413 1.00 20.27 906 PRO C O 1
ATOM 969 N N . LYS C 2 6 ? 11.220 15.772 38.531 1.00 20.78 907 LYS C N 1
ATOM 970 C CA . LYS C 2 6 ? 9.879 15.677 37.999 1.00 19.79 907 LYS C CA 1
ATOM 971 C C . LYS C 2 6 ? 9.610 16.819 37.048 1.00 19.45 907 LYS C C 1
ATOM 972 O O . LYS C 2 6 ? 10.025 17.948 37.275 1.00 18.80 907 LYS C O 1
ATOM 978 N N . PRO C 2 7 ? 8.936 16.533 35.938 1.00 18.74 908 PRO C N 1
ATOM 979 C CA . PRO C 2 7 ? 8.669 17.637 35.024 1.00 20.40 908 PRO C CA 1
ATOM 980 C C . PRO C 2 7 ? 7.517 18.452 35.612 1.00 21.46 908 PRO C C 1
ATOM 981 O O . PRO C 2 7 ? 6.702 17.935 36.378 1.00 21.27 908 PRO C O 1
ATOM 985 N N . ARG C 2 8 ? 7.452 19.728 35.273 1.00 23.96 909 ARG C N 1
ATOM 986 C CA . ARG C 2 8 ? 6.367 20.555 35.771 1.00 25.33 909 ARG C CA 1
ATOM 987 C C . ARG C 2 8 ? 5.141 20.122 34.960 1.00 27.15 909 ARG C C 1
ATOM 988 O O . ARG C 2 8 ? 5.250 19.817 33.763 1.00 27.82 909 ARG C O 1
ATOM 996 N N . PRO C 2 9 ? 3.962 20.071 35.598 1.00 27.25 910 PRO C N 1
ATOM 997 C CA . PRO C 2 9 ? 2.738 19.666 34.903 1.00 27.22 910 PRO C CA 1
ATOM 998 C C . PRO C 2 9 ? 2.472 20.439 33.608 1.00 27.89 910 PRO C C 1
ATOM 999 O O . PRO C 2 9 ? 2.849 21.606 33.486 1.00 27.65 910 PRO C O 1
ATOM 1003 N N . ARG C 2 10 ? 1.825 19.775 32.649 1.00 28.55 911 ARG C N 1
ATOM 1004 C CA . ARG C 2 10 ? 1.451 20.393 31.374 1.00 28.27 911 ARG C CA 1
ATOM 1005 C C . ARG C 2 10 ? 0.146 21.167 31.636 1.00 29.52 911 ARG C C 1
ATOM 1006 O O . ARG C 2 10 ? -0.932 20.570 31.728 1.00 29.00 911 ARG C O 1
ATOM 1014 N N . ARG C 2 11 ? 0.244 22.488 31.767 1.00 30.38 912 ARG C N 1
ATOM 1015 C CA . ARG C 2 11 ? -0.930 23.322 32.045 1.00 32.78 912 ARG C CA 1
ATOM 1016 C C . ARG C 2 11 ? -1.084 24.438 31.022 1.00 32.21 912 ARG C C 1
ATOM 1017 O O . ARG C 2 11 ? -2.223 24.708 30.588 1.00 31.86 912 ARG C O 1
#

GO terms:
  GO:0005515 protein binding (F, IPI)
  GO:0005737 cytoplasm (C, IDA)
  GO:0050871 positive regulation of B cell activation (P, IMP)
  GO:0005829 cytosol (C, TAS)
  GO:0005886 plasma membrane (C, TAS)
  GO:0005829 cytosol (C, IDA)

Foldseek 3Di:
DKWFFQAFDDDPDPQADGHDGGFIWAPWDDDPDQWIWTDGDNDIHIDGPVRIGDDD/DKKFFQDFDDDPDPQADGDHHGFMWAPWDDDPDQWIWTDGVPDIHIDGPVRIGDDDD/DDPDDDDDDDD

Secondary structure (P-SEA, 3-state):
cbbbbccccccccccbbbbcccccccccccccccccccccccbbbbcccccccccc/cbbbbcbbbbbcccccccccccccccccccccccbbbbbcccccccccccccccccc/ccccccccccc

CATH classification: 2.30.30.40

Sequence (124 aa):
VEAIVEFDYQAQHDDELTISVGEIITNIRKEDGGWWEGQINGRRGLFPDNFVREIKVEAIVEFDYQAQHDDELTISVGEIITNIRKEDGGWWEGQINGRRGLFPDNFVREIKKPARPPKPRPRR